Protein AF-A0A2W1BRN6-F1 (afdb_monomer)

Organism: Helicoverpa armigera (NCBI:txid29058)

Secondary structure (DSSP, 8-state):
-------STTTT-EEEEEE--TT-SS-EEEEEE----B--SEEEEES-SS-PPTTPEEEEEEEEES-BSPPPP--EETTEEPPTTSTTEEEEEEE-STTEEEEEEEEE---

Sequence (111 aa):
MLLLTVTREELGGELTCVVSSAALDADIVKKIKLDVRVPPNKTVITGVKDHATQGTILTLTCTASGARPAAKIDWFNGTQKLDLQERNIYENVFDTDKLEDQETLGMTKFR

Structure (mmCIF, N/CA/C/O backbone):
data_AF-A0A2W1BRN6-F1
#
_entry.id   AF-A0A2W1BRN6-F1
#
loop_
_atom_site.group_PDB
_atom_site.id
_atom_site.type_symbol
_atom_site.label_atom_id
_atom_site.label_alt_id
_atom_site.label_comp_id
_atom_site.label_asym_id
_atom_site.label_entity_id
_atom_site.label_seq_id
_atom_site.pdbx_PDB_ins_code
_atom_site.Cartn_x
_atom_site.Cartn_y
_atom_site.Cartn_z
_atom_site.occupancy
_atom_site.B_iso_or_equiv
_atom_site.auth_seq_id
_atom_site.auth_comp_id
_atom_site.auth_asym_id
_atom_site.auth_atom_id
_atom_site.pdbx_PDB_model_num
ATOM 1 N N . MET A 1 1 ? 20.132 -20.025 -18.015 1.00 54.47 1 MET A N 1
ATOM 2 C CA . MET A 1 1 ? 18.865 -19.513 -17.452 1.00 54.47 1 MET A CA 1
ATOM 3 C C . MET A 1 1 ? 19.229 -18.720 -16.208 1.00 54.47 1 MET A C 1
ATOM 5 O O . MET A 1 1 ? 19.910 -19.279 -15.360 1.00 54.47 1 MET A O 1
ATOM 9 N N . LEU A 1 2 ? 18.909 -17.424 -16.150 1.00 71.50 2 LEU A N 1
ATOM 10 C CA . LEU A 1 2 ? 19.185 -16.600 -14.969 1.00 71.50 2 LEU A CA 1
ATOM 11 C C . LEU A 1 2 ? 18.143 -16.959 -13.900 1.00 71.50 2 LEU A C 1
ATOM 13 O O . LEU A 1 2 ? 16.949 -16.856 -14.179 1.00 71.50 2 LEU A O 1
ATOM 17 N N . LEU A 1 3 ? 18.569 -17.419 -12.723 1.00 80.00 3 LEU A N 1
ATOM 18 C CA . LEU A 1 3 ? 17.660 -17.624 -11.597 1.00 80.00 3 LEU A CA 1
ATOM 19 C C . LEU A 1 3 ? 17.653 -16.339 -10.769 1.00 80.00 3 LEU A C 1
ATOM 21 O O . LEU A 1 3 ? 18.627 -16.040 -10.084 1.00 80.00 3 LEU A O 1
ATOM 25 N N . LEU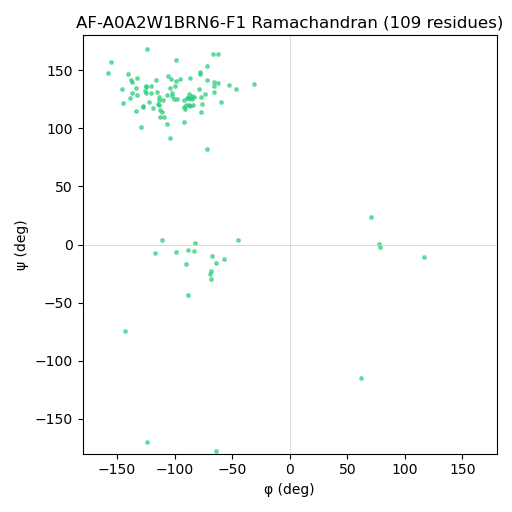 A 1 4 ? 16.573 -15.571 -10.881 1.00 82.81 4 LEU A N 1
ATOM 26 C CA . LEU A 1 4 ? 16.333 -14.386 -10.067 1.00 82.81 4 LEU A CA 1
ATOM 27 C C . LEU A 1 4 ? 15.175 -14.681 -9.117 1.00 82.81 4 LEU A C 1
ATOM 29 O O . LEU A 1 4 ? 14.082 -15.032 -9.562 1.00 82.81 4 LEU A O 1
ATOM 33 N N . THR A 1 5 ? 15.415 -14.511 -7.823 1.00 88.25 5 THR A N 1
ATOM 34 C CA . THR A 1 5 ? 14.352 -14.487 -6.819 1.00 88.25 5 THR A CA 1
ATOM 35 C C . THR A 1 5 ? 13.859 -13.053 -6.714 1.00 88.25 5 THR A C 1
ATOM 37 O O . THR A 1 5 ? 14.652 -12.166 -6.430 1.00 88.25 5 THR A O 1
ATOM 40 N N . VAL A 1 6 ? 12.576 -12.819 -6.983 1.00 89.06 6 VAL A N 1
ATOM 41 C CA . VAL A 1 6 ? 11.972 -11.486 -6.873 1.00 89.06 6 VAL A CA 1
ATOM 42 C C . VAL A 1 6 ? 11.428 -11.308 -5.459 1.00 89.06 6 VAL A C 1
ATOM 44 O O . VAL A 1 6 ? 10.545 -12.063 -5.043 1.00 89.06 6 VAL A O 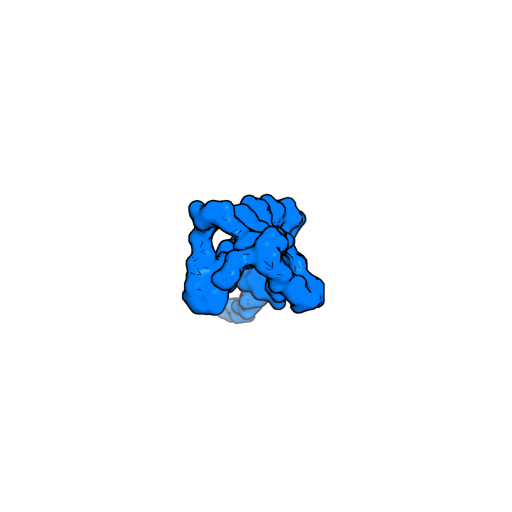1
ATOM 47 N N . THR A 1 7 ? 11.932 -10.312 -4.739 1.00 90.69 7 THR A N 1
ATOM 48 C CA . THR A 1 7 ? 11.471 -9.900 -3.414 1.00 90.69 7 THR A CA 1
ATOM 49 C C . THR A 1 7 ? 11.095 -8.412 -3.424 1.00 90.69 7 THR A C 1
ATOM 51 O O . THR A 1 7 ? 10.901 -7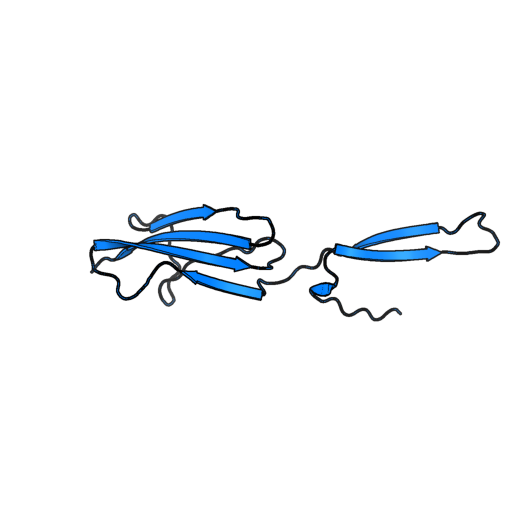.793 -4.475 1.00 90.69 7 THR A O 1
ATOM 54 N N . ARG A 1 8 ? 10.845 -7.834 -2.245 1.00 90.19 8 ARG A N 1
ATOM 55 C CA . ARG A 1 8 ? 10.431 -6.427 -2.115 1.00 90.19 8 ARG A CA 1
ATOM 56 C C . ARG A 1 8 ? 11.566 -5.477 -2.497 1.00 90.19 8 ARG A C 1
ATOM 58 O O . ARG A 1 8 ? 11.313 -4.358 -2.935 1.00 90.19 8 ARG A O 1
ATOM 65 N N . GLU A 1 9 ? 12.793 -5.919 -2.289 1.00 90.25 9 GLU A N 1
ATOM 66 C CA . GLU A 1 9 ? 14.025 -5.162 -2.436 1.00 90.25 9 GLU A CA 1
ATOM 67 C C . GLU A 1 9 ? 14.329 -4.834 -3.907 1.00 90.25 9 GLU A C 1
ATOM 69 O O . GLU A 1 9 ? 14.941 -3.806 -4.187 1.00 90.25 9 GLU A O 1
ATOM 74 N N . GLU A 1 10 ? 13.837 -5.632 -4.859 1.00 91.44 10 GLU A N 1
ATOM 75 C CA . GLU A 1 10 ? 13.977 -5.377 -6.299 1.00 91.44 10 GLU A CA 1
ATOM 76 C C . GLU A 1 10 ? 12.942 -4.384 -6.848 1.00 91.44 10 GLU A C 1
ATOM 78 O O . GLU A 1 10 ? 12.930 -4.096 -8.051 1.00 91.44 10 GLU A O 1
ATOM 83 N N . LEU A 1 11 ? 12.059 -3.845 -6.003 1.00 89.88 11 LEU A N 1
ATOM 84 C CA . LEU A 1 11 ? 11.069 -2.865 -6.426 1.00 89.88 11 LEU A CA 1
ATOM 85 C C . LEU A 1 11 ? 11.726 -1.613 -7.016 1.00 89.88 11 LEU A C 1
ATOM 87 O O . LEU A 1 11 ? 12.500 -0.930 -6.353 1.00 89.88 11 LEU A O 1
ATOM 91 N N . GLY A 1 12 ? 11.381 -1.278 -8.261 1.00 89.12 12 GLY A N 1
ATOM 92 C CA . GLY A 1 12 ? 11.997 -0.154 -8.969 1.00 89.12 12 GLY A CA 1
ATOM 93 C C . GLY A 1 12 ? 13.398 -0.450 -9.514 1.00 89.12 12 GLY A C 1
ATOM 94 O O . GLY A 1 12 ? 13.978 0.418 -10.169 1.00 89.12 12 GLY A O 1
ATOM 95 N N . GLY A 1 13 ? 13.916 -1.666 -9.305 1.00 92.62 13 GLY A N 1
ATOM 96 C CA . GLY A 1 13 ? 15.125 -2.163 -9.955 1.00 92.62 13 GLY A CA 1
ATOM 97 C C . GLY A 1 13 ? 14.974 -2.242 -11.477 1.00 92.62 13 GLY A C 1
ATOM 98 O O . GLY A 1 13 ? 13.868 -2.200 -12.016 1.00 92.62 13 GLY A O 1
ATOM 99 N N . GLU A 1 14 ? 16.093 -2.357 -12.193 1.00 93.88 14 GLU A N 1
ATOM 100 C CA . GLU A 1 14 ? 16.123 -2.388 -13.659 1.00 93.88 14 GLU A CA 1
ATOM 101 C C . GLU A 1 14 ? 16.891 -3.615 -14.159 1.00 93.88 14 GLU A C 1
ATOM 103 O O . GLU A 1 14 ? 18.085 -3.769 -13.904 1.00 93.88 14 GLU A O 1
ATOM 108 N N . LEU A 1 15 ? 16.214 -4.485 -14.909 1.00 92.19 15 LEU A N 1
ATOM 109 C CA . LEU A 1 15 ? 16.859 -5.569 -15.640 1.00 92.19 15 LEU A CA 1
ATOM 110 C C . LEU A 1 15 ? 17.352 -5.044 -16.982 1.00 92.19 15 LEU A C 1
ATOM 112 O O . LEU A 1 15 ? 16.585 -4.461 -17.750 1.00 92.19 15 LEU A O 1
ATOM 116 N N . THR A 1 16 ? 18.627 -5.285 -17.274 1.00 94.69 16 THR A N 1
ATOM 117 C CA . THR A 1 16 ? 19.251 -4.881 -18.534 1.00 94.69 16 THR A CA 1
ATOM 118 C C . THR A 1 16 ? 19.628 -6.113 -19.346 1.00 94.69 16 THR A C 1
ATOM 120 O O . THR A 1 16 ? 20.359 -6.982 -18.879 1.00 94.69 16 THR A O 1
ATOM 123 N N . CYS A 1 17 ? 19.133 -6.177 -20.576 1.00 94.12 17 CYS A N 1
ATOM 124 C CA . CYS A 1 17 ? 19.551 -7.133 -21.587 1.00 94.12 17 CYS A CA 1
ATOM 125 C C . CYS A 1 17 ? 20.508 -6.425 -22.547 1.00 94.12 17 CYS A C 1
ATOM 127 O O . CYS A 1 17 ? 20.165 -5.376 -23.096 1.00 94.12 17 CYS A O 1
ATOM 129 N N . VAL A 1 18 ? 21.699 -6.992 -22.721 1.00 96.44 18 VAL A N 1
ATOM 130 C CA . VAL A 1 18 ? 22.742 -6.476 -23.611 1.00 96.44 18 VAL A CA 1
ATOM 131 C C . VAL A 1 18 ? 23.058 -7.548 -24.641 1.00 96.44 18 VAL A C 1
ATOM 133 O O . VAL A 1 18 ? 23.281 -8.705 -24.280 1.00 96.44 18 VAL A O 1
ATOM 136 N N . VAL A 1 19 ? 23.067 -7.164 -25.914 1.00 97.06 19 VAL A N 1
ATOM 137 C CA . VAL A 1 19 ? 23.486 -8.019 -27.026 1.00 97.06 19 VAL A CA 1
ATOM 138 C C . VAL A 1 19 ? 24.689 -7.373 -27.695 1.00 97.06 19 VAL A C 1
ATOM 140 O O . VAL A 1 19 ? 24.571 -6.280 -28.248 1.00 97.06 19 VAL A O 1
ATOM 143 N N . SER A 1 20 ? 25.820 -8.072 -27.651 1.00 96.81 20 SER A N 1
ATOM 144 C CA . SER A 1 20 ? 27.085 -7.656 -28.253 1.00 96.81 20 SER A CA 1
ATOM 145 C C . SER A 1 20 ? 27.503 -8.622 -29.365 1.00 96.81 20 SER A C 1
ATOM 147 O O . SER A 1 20 ? 27.285 -9.834 -29.281 1.00 96.81 20 SER A O 1
ATOM 149 N N . SER A 1 21 ? 28.065 -8.086 -30.449 1.00 96.62 21 SER A N 1
ATOM 150 C CA . SER A 1 21 ? 28.574 -8.863 -31.585 1.00 96.62 21 SER A CA 1
ATOM 151 C C . SER A 1 21 ? 29.609 -8.055 -32.359 1.00 96.62 21 SER A C 1
ATOM 153 O O . SER A 1 21 ? 29.470 -6.845 -32.485 1.00 96.62 21 SER A O 1
ATOM 155 N N . ALA A 1 22 ? 30.604 -8.724 -32.947 1.00 96.56 22 ALA A N 1
ATOM 156 C CA . ALA A 1 22 ? 31.631 -8.082 -33.774 1.00 96.56 22 ALA A CA 1
ATOM 157 C C . ALA A 1 22 ? 31.079 -7.430 -35.058 1.00 96.56 22 ALA A C 1
ATOM 159 O O . ALA A 1 22 ? 31.774 -6.647 -35.694 1.00 96.56 22 ALA A O 1
ATOM 160 N N . ALA A 1 23 ? 29.847 -7.771 -35.451 1.00 96.31 23 ALA A N 1
ATOM 161 C CA . ALA A 1 23 ? 29.154 -7.167 -36.587 1.00 96.31 23 ALA A CA 1
ATOM 162 C C . ALA A 1 23 ? 28.349 -5.905 -36.216 1.00 96.31 23 ALA A C 1
ATOM 164 O O . ALA A 1 23 ? 27.742 -5.301 -37.097 1.00 96.31 23 ALA A O 1
ATOM 165 N N . LEU A 1 24 ? 28.281 -5.545 -34.930 1.00 96.69 24 LEU A N 1
ATOM 166 C CA . LEU A 1 24 ? 27.569 -4.365 -34.448 1.00 96.69 24 LEU A CA 1
ATOM 167 C C . LEU A 1 24 ? 28.571 -3.256 -34.109 1.00 96.69 24 LEU A C 1
ATOM 169 O O . LEU A 1 24 ? 29.547 -3.503 -33.405 1.00 96.69 24 LEU A O 1
ATOM 173 N N . ASP A 1 25 ? 28.288 -2.027 -34.546 1.00 96.25 25 ASP A N 1
ATOM 174 C CA . ASP A 1 25 ? 29.089 -0.844 -34.186 1.00 96.25 25 ASP A CA 1
ATOM 175 C C . ASP A 1 25 ? 28.949 -0.473 -32.696 1.00 96.25 25 ASP A C 1
ATOM 177 O O . ASP A 1 25 ? 29.814 0.190 -32.125 1.00 96.25 25 ASP A O 1
ATOM 181 N N . ALA A 1 26 ? 27.849 -0.893 -32.061 1.00 96.94 26 ALA A N 1
ATOM 182 C CA . ALA A 1 26 ? 27.589 -0.738 -30.635 1.00 96.94 26 ALA A CA 1
ATOM 183 C C . ALA A 1 26 ? 26.609 -1.808 -30.127 1.00 96.94 26 ALA A C 1
ATOM 185 O O . ALA A 1 26 ? 25.794 -2.340 -30.884 1.00 96.94 26 ALA A O 1
ATOM 186 N N . ASP A 1 27 ? 26.649 -2.074 -28.824 1.00 97.62 27 ASP A N 1
ATOM 187 C CA . ASP A 1 27 ? 25.763 -3.041 -28.182 1.00 97.62 27 ASP A CA 1
ATOM 188 C C . ASP A 1 27 ? 24.293 -2.602 -28.227 1.00 97.62 27 ASP A C 1
ATOM 190 O O . ASP A 1 27 ? 23.942 -1.444 -27.973 1.00 97.62 27 ASP A O 1
ATOM 194 N N . ILE A 1 28 ? 23.402 -3.562 -28.477 1.00 97.38 28 ILE A N 1
ATOM 195 C CA . ILE A 1 28 ? 21.957 -3.339 -28.393 1.00 97.38 28 ILE A CA 1
ATOM 196 C C . ILE A 1 28 ? 21.528 -3.563 -26.947 1.00 97.38 28 ILE A C 1
ATOM 198 O O . ILE A 1 28 ? 21.652 -4.665 -26.410 1.00 97.38 28 ILE A O 1
ATOM 202 N N . VAL A 1 29 ? 20.981 -2.518 -26.326 1.00 97.62 29 VAL A N 1
ATOM 203 C CA . VAL A 1 29 ? 20.584 -2.532 -24.915 1.00 97.6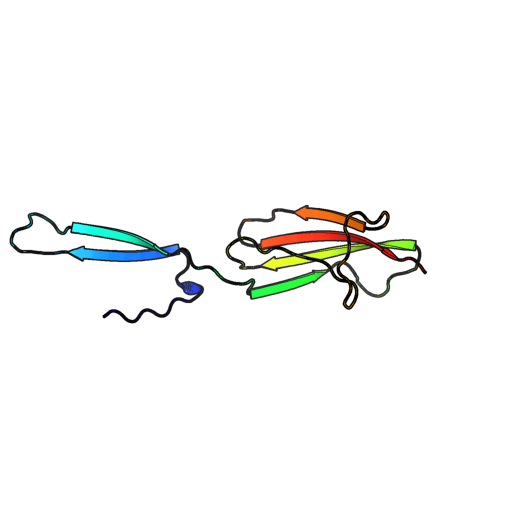2 29 VAL A CA 1
ATOM 204 C C . VAL A 1 29 ? 19.070 -2.384 -24.772 1.00 97.62 29 VAL A C 1
ATOM 206 O O . VAL A 1 29 ? 18.455 -1.474 -25.336 1.00 97.62 29 VAL A O 1
ATOM 209 N N . LYS A 1 30 ? 18.453 -3.255 -23.968 1.00 97.06 30 LYS A N 1
ATOM 210 C CA . LYS A 1 30 ? 17.055 -3.141 -23.531 1.00 97.06 30 LYS A CA 1
ATOM 211 C C . LYS A 1 30 ? 16.965 -3.162 -22.014 1.00 97.06 30 LYS A C 1
ATOM 213 O O . LYS A 1 30 ? 17.603 -3.979 -21.364 1.00 97.06 30 LYS A O 1
ATOM 218 N N . LYS A 1 31 ? 16.143 -2.270 -21.466 1.00 96.44 31 LYS A N 1
ATOM 219 C CA . LYS A 1 31 ? 15.956 -2.069 -20.028 1.00 96.44 31 LYS A CA 1
ATOM 220 C C . LYS A 1 31 ? 14.502 -2.301 -19.646 1.00 96.44 31 LYS A C 1
ATOM 222 O O . LYS A 1 31 ? 13.604 -1.830 -20.344 1.00 96.44 31 LYS A O 1
ATOM 227 N N . ILE A 1 32 ? 14.282 -3.015 -18.550 1.00 93.12 32 ILE A N 1
ATOM 228 C CA . ILE A 1 32 ? 12.962 -3.312 -17.994 1.00 93.12 32 ILE A CA 1
ATOM 229 C C . ILE A 1 32 ? 12.975 -2.901 -16.528 1.00 93.12 32 ILE A C 1
ATOM 231 O O . ILE A 1 32 ? 13.736 -3.457 -15.741 1.00 93.12 32 ILE A O 1
ATOM 235 N N . LYS A 1 33 ? 12.115 -1.953 -16.153 1.00 94.38 33 LYS A N 1
ATOM 236 C CA . LYS A 1 33 ? 11.901 -1.608 -14.745 1.00 94.38 33 LYS A CA 1
ATOM 237 C C . LYS A 1 33 ? 10.990 -2.636 -14.089 1.00 94.38 33 LYS A C 1
ATOM 239 O O . LYS A 1 33 ? 9.955 -2.992 -14.650 1.00 94.38 33 LYS A O 1
ATOM 244 N N . LEU A 1 34 ? 11.371 -3.086 -12.903 1.00 91.62 34 LEU A N 1
ATOM 245 C CA . LEU A 1 34 ? 10.627 -4.066 -12.132 1.00 91.62 34 LEU A CA 1
ATOM 246 C C . LEU A 1 34 ? 9.524 -3.387 -11.324 1.00 91.62 34 LEU A C 1
ATOM 248 O O . LEU A 1 34 ? 9.770 -2.546 -10.458 1.00 91.62 34 LEU A O 1
ATOM 252 N N . ASP A 1 35 ? 8.293 -3.798 -11.607 1.00 91.75 35 ASP A N 1
ATOM 253 C CA . ASP A 1 35 ? 7.117 -3.467 -10.818 1.00 91.75 35 ASP A CA 1
ATOM 254 C C . ASP A 1 35 ? 6.704 -4.679 -9.975 1.00 91.75 35 ASP A C 1
ATOM 256 O O . ASP A 1 35 ? 5.979 -5.559 -10.440 1.00 91.75 35 ASP A O 1
ATOM 260 N N . VAL A 1 36 ? 7.215 -4.752 -8.744 1.00 90.75 36 VAL A N 1
ATOM 261 C CA . VAL A 1 36 ? 6.922 -5.861 -7.828 1.00 90.75 36 VAL A CA 1
ATOM 262 C C . VAL A 1 36 ? 5.665 -5.553 -7.024 1.00 90.75 36 VAL A C 1
ATOM 264 O O . VAL A 1 36 ? 5.566 -4.519 -6.359 1.00 90.75 36 VAL A O 1
ATOM 267 N N . ARG A 1 37 ? 4.710 -6.483 -7.064 1.00 90.94 37 ARG A N 1
ATOM 268 C CA . ARG A 1 37 ? 3.506 -6.433 -6.234 1.00 90.94 37 ARG A CA 1
ATOM 269 C C . ARG A 1 37 ? 3.786 -7.071 -4.887 1.00 90.94 37 ARG A C 1
ATOM 271 O O . ARG A 1 37 ? 4.225 -8.218 -4.829 1.00 90.94 37 ARG A O 1
ATOM 278 N N . VAL A 1 38 ? 3.519 -6.333 -3.821 1.00 88.00 38 VAL A N 1
ATOM 279 C CA . VAL A 1 38 ? 3.849 -6.732 -2.454 1.00 88.00 38 VAL A CA 1
ATOM 280 C C . VAL A 1 38 ? 2.691 -6.409 -1.510 1.00 88.00 38 VAL A C 1
ATOM 282 O O . VAL A 1 38 ? 2.076 -5.349 -1.640 1.00 88.00 38 VAL A O 1
ATOM 285 N N . PRO A 1 39 ? 2.380 -7.295 -0.549 1.00 88.69 39 PRO A N 1
ATOM 286 C CA . PRO A 1 39 ? 1.397 -6.990 0.486 1.00 88.69 39 PRO A CA 1
ATOM 287 C C . PRO A 1 39 ? 1.915 -5.874 1.411 1.00 88.69 39 PRO A C 1
ATOM 289 O O . PRO A 1 39 ? 3.127 -5.632 1.440 1.00 88.69 39 PRO A O 1
ATOM 292 N N . PRO A 1 40 ? 1.053 -5.220 2.209 1.00 89.31 40 PRO A N 1
ATOM 293 C CA . PRO A 1 40 ? 1.513 -4.375 3.307 1.00 89.31 40 PRO A CA 1
ATOM 294 C C . PRO A 1 40 ? 2.469 -5.156 4.219 1.00 89.31 40 PRO A C 1
ATOM 296 O O . PRO A 1 40 ? 2.214 -6.321 4.531 1.00 89.31 40 PRO A O 1
ATOM 299 N N . ASN A 1 41 ? 3.569 -4.543 4.654 1.00 89.25 41 AS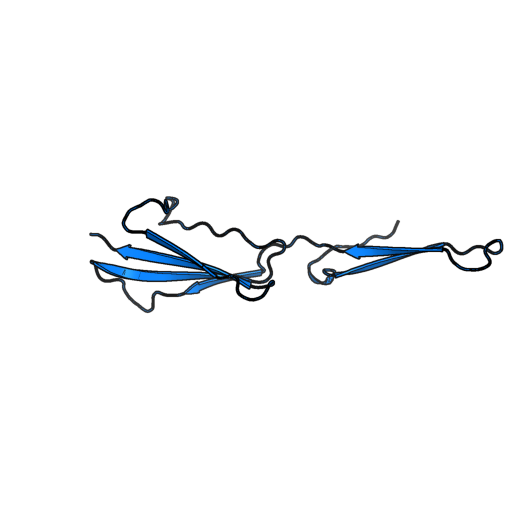N A N 1
ATOM 300 C CA . ASN A 1 41 ? 4.465 -5.168 5.639 1.00 89.25 41 ASN A CA 1
ATOM 301 C C . ASN A 1 41 ? 4.082 -4.817 7.084 1.00 89.25 41 ASN A C 1
ATOM 303 O O . ASN A 1 41 ? 4.521 -5.483 8.021 1.00 89.25 41 ASN A O 1
ATOM 307 N N . LYS A 1 42 ? 3.273 -3.771 7.262 1.00 88.62 42 LYS A N 1
ATOM 308 C CA . LYS A 1 42 ? 2.835 -3.270 8.557 1.00 88.62 42 LYS A CA 1
ATOM 309 C C . LYS A 1 42 ? 1.414 -2.741 8.443 1.00 88.62 42 LYS A C 1
ATOM 311 O O . LYS A 1 42 ? 1.103 -1.980 7.532 1.00 88.62 42 LYS A O 1
ATOM 316 N N . THR A 1 43 ? 0.583 -3.122 9.403 1.00 89.88 43 THR A N 1
ATOM 317 C CA . THR A 1 43 ? -0.792 -2.643 9.550 1.00 89.88 43 THR A CA 1
ATOM 318 C C . THR A 1 43 ? -1.023 -2.241 10.998 1.00 89.88 43 THR A C 1
ATOM 320 O O . THR A 1 43 ? -0.733 -3.031 11.900 1.00 89.88 43 THR A O 1
ATOM 323 N N . VAL A 1 44 ? -1.525 -1.033 11.240 1.00 90.12 44 VAL A N 1
ATOM 324 C CA . VAL A 1 44 ? -1.792 -0.529 12.596 1.00 90.12 44 VAL A CA 1
ATOM 325 C C . VAL A 1 44 ? -3.175 0.099 12.636 1.00 90.12 44 VAL A C 1
ATOM 327 O O . VAL A 1 44 ? -3.516 0.871 11.749 1.00 90.12 44 VAL A O 1
ATOM 330 N N . ILE A 1 45 ? -3.948 -0.212 13.678 1.00 89.00 45 ILE A N 1
ATOM 331 C CA . ILE A 1 45 ? -5.198 0.483 13.992 1.00 89.00 45 ILE A CA 1
ATOM 332 C C . ILE A 1 45 ? -4.955 1.372 15.211 1.00 89.00 45 ILE A C 1
ATOM 334 O O . ILE A 1 45 ? -4.439 0.912 16.230 1.00 89.00 45 ILE A O 1
ATOM 338 N N . THR A 1 46 ? -5.322 2.644 15.110 1.00 88.31 46 THR A N 1
ATOM 339 C CA . THR A 1 46 ? -5.239 3.631 16.196 1.00 88.31 46 THR A CA 1
ATOM 340 C C . THR A 1 46 ? -6.606 4.265 16.443 1.00 88.31 46 THR A C 1
ATOM 342 O O . THR A 1 46 ? -7.524 4.060 15.654 1.00 88.31 46 THR A O 1
ATOM 345 N N . GLY A 1 47 ? -6.761 5.009 17.546 1.00 81.38 47 GLY A N 1
ATOM 346 C CA . GLY A 1 47 ? -7.973 5.798 17.805 1.00 81.38 47 GLY A CA 1
ATOM 347 C C . GLY A 1 47 ? -8.802 5.398 19.029 1.00 81.38 47 GLY A C 1
ATOM 348 O O . GLY A 1 47 ? -9.646 6.171 19.475 1.00 81.38 47 GLY A O 1
ATOM 349 N N . VAL A 1 48 ? -8.511 4.251 19.653 1.00 76.38 48 VAL A N 1
ATOM 350 C CA . VAL A 1 48 ? -9.065 3.878 20.969 1.00 76.38 48 VAL A CA 1
ATOM 351 C C . VAL A 1 48 ? -7.930 3.838 21.978 1.00 76.38 48 VAL A C 1
ATOM 353 O O . VAL A 1 48 ? -6.977 3.089 21.791 1.00 76.38 48 VAL A O 1
ATOM 356 N N . LYS A 1 49 ? -8.012 4.661 23.028 1.00 68.44 49 LYS A N 1
ATOM 357 C CA . LYS A 1 49 ? -6.991 4.690 24.085 1.00 68.44 49 LYS A CA 1
ATOM 358 C C . LYS A 1 49 ? -7.263 3.686 25.203 1.00 68.44 49 LYS A C 1
ATOM 360 O O . LYS A 1 49 ? -6.342 2.977 25.569 1.00 68.44 49 LYS A O 1
ATOM 365 N N . ASP A 1 50 ? -8.508 3.571 25.675 1.00 70.25 50 ASP A N 1
ATOM 366 C CA . ASP A 1 50 ? -8.827 2.724 26.837 1.00 70.25 50 ASP A CA 1
ATOM 367 C C . ASP A 1 50 ? -10.181 2.015 26.689 1.00 70.25 50 ASP A C 1
ATOM 369 O O . ASP A 1 50 ? -10.260 0.823 26.393 1.00 70.25 50 ASP A O 1
ATOM 373 N N . HIS A 1 51 ? -11.278 2.760 26.847 1.00 72.44 51 HIS A N 1
ATOM 374 C CA . HIS A 1 51 ? -12.634 2.227 26.797 1.00 72.44 51 HIS A CA 1
ATOM 375 C C . HIS A 1 51 ? -13.557 3.149 26.008 1.00 72.44 51 HIS A C 1
ATOM 377 O O . HIS A 1 51 ? -13.483 4.371 26.101 1.00 72.44 51 HIS A O 1
ATOM 383 N N . ALA A 1 52 ? -14.453 2.536 25.239 1.00 77.00 52 ALA A N 1
ATOM 384 C CA . ALA A 1 52 ? -15.505 3.238 24.527 1.00 77.00 52 ALA A CA 1
ATOM 385 C C . ALA A 1 52 ? -16.773 3.304 25.382 1.00 77.00 52 ALA A C 1
ATOM 387 O O . ALA A 1 52 ? -17.374 2.262 25.693 1.00 77.00 52 ALA A O 1
ATOM 388 N N . THR A 1 53 ? -17.194 4.522 25.708 1.00 81.88 53 THR A N 1
ATOM 389 C CA . THR A 1 53 ? -18.464 4.789 26.385 1.00 81.88 53 THR A CA 1
ATOM 390 C C . THR A 1 53 ? -19.614 4.710 25.381 1.00 81.88 53 THR A C 1
ATOM 392 O O . THR A 1 53 ? -19.462 4.973 24.190 1.00 81.88 53 THR A O 1
ATOM 395 N N . GLN A 1 54 ? -20.791 4.296 25.839 1.00 80.81 54 GLN A N 1
ATOM 396 C CA . GLN A 1 54 ? -21.977 4.296 24.988 1.00 80.81 54 GLN A CA 1
ATOM 397 C C . GLN A 1 54 ? -22.315 5.728 24.540 1.00 80.81 54 GLN A C 1
ATOM 399 O O . GLN A 1 54 ? -22.235 6.665 25.332 1.00 80.81 54 GLN A O 1
ATOM 404 N N . GLY A 1 55 ? -22.708 5.891 23.276 1.00 79.00 55 GLY A N 1
ATOM 405 C CA . GLY A 1 55 ? -23.088 7.183 22.703 1.00 79.00 55 GLY A CA 1
ATOM 406 C C . GLY A 1 55 ? -21.914 8.086 22.319 1.00 79.00 55 GLY A C 1
ATOM 407 O O . GLY A 1 55 ? -22.148 9.159 21.770 1.00 79.00 55 GLY A O 1
ATOM 408 N N . THR A 1 56 ? -20.664 7.674 22.561 1.00 81.75 56 THR A N 1
ATOM 409 C CA . THR A 1 56 ? -19.492 8.416 22.080 1.00 81.75 56 THR A CA 1
ATOM 410 C C . THR A 1 56 ? -19.114 7.993 20.668 1.00 81.75 56 THR A C 1
ATOM 412 O O . THR A 1 56 ? -19.181 6.807 20.328 1.00 81.75 56 THR A O 1
ATOM 415 N N . ILE A 1 57 ? -18.666 8.966 19.878 1.00 80.81 57 ILE A N 1
ATOM 416 C CA . ILE A 1 57 ? -18.059 8.731 18.569 1.00 80.81 57 ILE A CA 1
ATOM 417 C C . ILE A 1 57 ? -16.630 8.232 18.793 1.00 80.81 57 ILE A C 1
ATOM 419 O O . ILE A 1 57 ? -15.846 8.857 19.506 1.00 80.81 57 ILE A O 1
ATOM 423 N N . LEU A 1 58 ? -16.310 7.100 18.184 1.00 84.50 58 LEU A N 1
ATOM 424 C CA . LEU A 1 58 ? -14.972 6.542 18.082 1.00 84.50 58 LEU A CA 1
ATOM 425 C C . LEU A 1 58 ? -14.445 6.828 16.686 1.00 84.50 58 LEU A C 1
ATOM 427 O O . LEU A 1 58 ? -15.116 6.520 15.708 1.00 84.50 58 LEU A O 1
ATOM 431 N N . THR A 1 59 ? -13.236 7.360 16.598 1.00 85.75 59 THR A N 1
ATOM 432 C CA . THR A 1 59 ? -12.535 7.527 15.326 1.00 85.75 59 THR A CA 1
ATOM 433 C C . THR A 1 59 ? -11.393 6.536 15.305 1.00 85.75 59 THR A C 1
ATOM 435 O O . THR A 1 59 ? -10.455 6.687 16.080 1.00 85.75 59 THR A O 1
ATOM 438 N N . LEU A 1 60 ? -11.491 5.516 14.463 1.00 87.62 60 LEU A N 1
ATOM 439 C CA . LEU A 1 60 ? -10.460 4.513 14.243 1.00 87.62 60 LEU A CA 1
ATOM 440 C C . LEU A 1 60 ? -9.695 4.854 12.972 1.00 87.62 60 LEU A C 1
ATOM 442 O O . LEU A 1 60 ? -10.311 5.153 11.960 1.00 87.62 60 LEU A O 1
ATOM 446 N N . THR A 1 61 ? -8.376 4.747 12.983 1.00 87.81 61 THR A N 1
ATOM 447 C CA . THR A 1 61 ? -7.563 4.911 11.772 1.00 87.81 61 THR A CA 1
ATOM 448 C C . THR A 1 61 ? -6.760 3.649 11.545 1.00 87.81 61 THR A C 1
ATOM 450 O O . THR A 1 61 ? -6.000 3.248 12.427 1.00 87.81 61 THR A O 1
ATOM 453 N N . CYS A 1 62 ? -6.935 3.030 10.381 1.00 87.25 62 CYS A N 1
ATOM 454 C CA . CYS A 1 62 ? -6.116 1.931 9.902 1.00 87.25 62 CYS A CA 1
ATOM 455 C C . CYS A 1 62 ? -5.060 2.477 8.937 1.00 87.25 62 CYS A C 1
ATOM 457 O O . CYS A 1 62 ? -5.380 3.143 7.955 1.00 87.25 62 CYS A O 1
ATOM 459 N N . THR A 1 63 ? -3.798 2.179 9.220 1.00 88.25 63 THR A N 1
ATOM 460 C CA . THR A 1 63 ? -2.661 2.517 8.363 1.00 88.25 63 THR A CA 1
ATOM 461 C C . THR A 1 63 ? -2.046 1.228 7.844 1.00 88.25 63 THR A C 1
ATOM 463 O O . THR A 1 63 ? -1.602 0.402 8.650 1.00 88.25 63 THR A O 1
ATOM 466 N N . ALA A 1 64 ? -1.995 1.065 6.522 1.00 88.19 64 ALA A N 1
ATOM 467 C CA . ALA A 1 64 ? -1.317 -0.028 5.835 1.00 88.19 64 ALA A CA 1
ATOM 468 C C . ALA A 1 64 ? -0.088 0.515 5.092 1.00 88.19 64 ALA A C 1
ATOM 470 O O . ALA A 1 64 ? -0.197 1.291 4.147 1.00 88.19 64 ALA A O 1
ATOM 471 N N . SER A 1 65 ? 1.104 0.104 5.521 1.00 88.25 65 SER A N 1
ATOM 472 C CA . SER A 1 65 ? 2.365 0.610 4.970 1.00 88.25 65 SER A CA 1
ATOM 473 C C . SER A 1 65 ? 3.039 -0.413 4.062 1.00 88.25 65 SER A C 1
ATOM 475 O O . SER A 1 65 ? 3.014 -1.625 4.312 1.00 88.25 65 SER A O 1
ATOM 477 N N . GLY A 1 66 ? 3.698 0.087 3.016 1.00 85.50 66 GLY A N 1
ATOM 478 C CA . GLY A 1 66 ? 4.514 -0.728 2.122 1.00 85.50 66 GLY A CA 1
ATOM 479 C C . GLY A 1 66 ? 3.705 -1.661 1.222 1.00 85.50 66 GLY A C 1
ATOM 480 O O . GLY A 1 66 ? 4.229 -2.682 0.787 1.00 85.50 66 GLY A O 1
ATOM 481 N N . ALA A 1 67 ? 2.441 -1.371 0.941 1.00 87.62 67 ALA A N 1
ATOM 482 C CA . ALA A 1 67 ? 1.698 -2.115 -0.067 1.00 87.62 67 ALA A CA 1
ATOM 483 C C . ALA A 1 67 ? 2.098 -1.659 -1.478 1.00 87.62 67 ALA A C 1
ATOM 485 O O . ALA A 1 67 ? 2.417 -0.491 -1.704 1.00 87.62 67 ALA A O 1
ATOM 486 N N . ARG A 1 68 ? 2.086 -2.579 -2.447 1.00 88.12 68 ARG A N 1
ATOM 487 C CA . ARG A 1 68 ? 2.068 -2.207 -3.864 1.00 88.12 68 ARG A CA 1
ATOM 488 C C . ARG A 1 68 ? 1.239 -3.204 -4.676 1.00 88.12 68 ARG A C 1
ATOM 490 O O . ARG A 1 68 ? 1.601 -4.381 -4.712 1.00 88.12 68 ARG A O 1
ATOM 497 N N . PRO A 1 69 ? 0.179 -2.770 -5.383 1.00 88.19 69 PRO A N 1
ATOM 498 C CA . PRO A 1 69 ? -0.405 -1.419 -5.381 1.00 88.19 69 PRO A CA 1
ATOM 499 C C . PRO A 1 69 ? -0.979 -1.036 -4.005 1.00 88.19 69 PRO A C 1
ATOM 501 O O . PRO A 1 69 ? -0.871 -1.821 -3.064 1.00 88.19 69 PRO A O 1
ATOM 504 N N . ALA A 1 70 ? -1.570 0.157 -3.918 1.00 82.06 70 ALA A N 1
ATOM 505 C CA . ALA A 1 70 ? -2.259 0.624 -2.723 1.00 82.06 70 ALA A CA 1
ATOM 506 C C . ALA A 1 70 ? -3.195 -0.457 -2.155 1.00 82.06 70 ALA A C 1
ATOM 508 O O . ALA A 1 70 ? -3.916 -1.134 -2.904 1.00 82.06 70 ALA A O 1
ATOM 509 N N . ALA A 1 71 ? -3.139 -0.656 -0.844 1.00 83.62 71 ALA A N 1
ATOM 510 C CA . ALA A 1 71 ? -3.958 -1.627 -0.149 1.00 83.62 71 ALA A CA 1
ATOM 511 C C . ALA A 1 71 ? -5.413 -1.166 -0.098 1.00 83.62 71 ALA A C 1
ATOM 513 O O . ALA A 1 71 ? -5.713 0.001 0.132 1.00 83.62 71 ALA A O 1
ATOM 514 N N . LYS A 1 72 ? -6.328 -2.122 -0.248 1.00 84.62 72 LYS A N 1
ATOM 515 C CA . LYS A 1 72 ? -7.729 -1.910 0.090 1.00 84.62 72 LYS A CA 1
ATOM 516 C C . LYS A 1 72 ? -7.941 -2.287 1.551 1.00 84.62 72 LYS A C 1
ATOM 518 O O . LYS A 1 72 ? -7.617 -3.414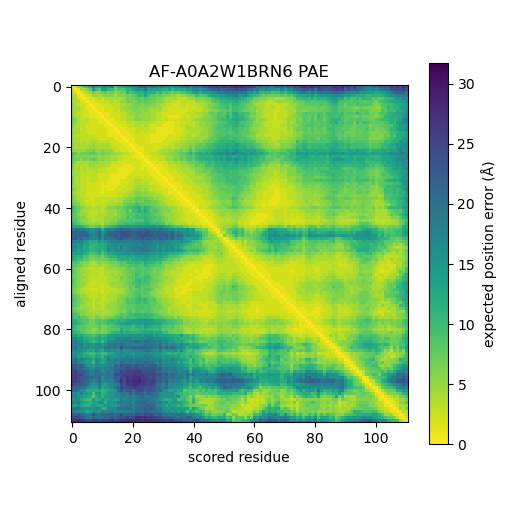 1.934 1.00 84.62 72 LYS A O 1
ATOM 523 N N . ILE A 1 73 ? -8.499 -1.373 2.331 1.00 84.88 73 ILE A N 1
ATOM 524 C CA . ILE A 1 73 ? -8.873 -1.610 3.721 1.00 84.88 73 ILE A CA 1
ATOM 525 C C . ILE A 1 73 ? -10.384 -1.905 3.760 1.00 84.88 73 ILE A C 1
ATOM 527 O O . ILE A 1 73 ? -11.166 -1.404 2.960 1.00 84.88 73 ILE A O 1
ATOM 531 N N . ASP A 1 74 ? -10.778 -2.857 4.605 1.00 87.00 74 ASP A N 1
ATOM 532 C CA . ASP A 1 74 ? -12.171 -3.241 4.837 1.00 87.00 74 ASP A CA 1
ATOM 533 C C . ASP A 1 74 ? -12.341 -3.419 6.353 1.00 87.00 74 ASP A C 1
ATOM 535 O O . ASP A 1 74 ? -11.559 -4.132 6.991 1.00 87.00 74 ASP A O 1
ATOM 539 N N . TRP A 1 75 ? -13.369 -2.805 6.938 1.00 88.00 75 TRP A N 1
ATOM 540 C CA . TRP A 1 75 ? -13.602 -2.864 8.381 1.00 88.00 75 TRP A CA 1
ATOM 541 C C . TRP A 1 75 ? -14.581 -3.963 8.786 1.00 88.00 75 TRP A C 1
ATOM 543 O O . TRP A 1 75 ? -15.594 -4.206 8.128 1.00 88.00 75 TRP A O 1
ATOM 553 N N . PHE A 1 76 ? -14.295 -4.601 9.922 1.00 88.00 76 PHE A N 1
ATOM 554 C CA . PHE A 1 76 ? -15.104 -5.673 10.494 1.00 88.00 76 PHE A CA 1
ATOM 555 C C . PHE A 1 76 ? -15.344 -5.434 11.985 1.00 88.00 76 PHE A C 1
ATOM 557 O O . PHE A 1 76 ? -14.445 -5.003 12.709 1.00 88.00 76 PHE A O 1
ATOM 564 N N . ASN A 1 77 ? -16.543 -5.776 12.453 1.00 85.19 77 ASN A N 1
ATOM 565 C CA . ASN A 1 77 ? -16.848 -5.939 13.870 1.00 85.19 77 ASN A CA 1
ATOM 566 C C . ASN A 1 77 ? -16.998 -7.436 14.168 1.00 85.19 77 ASN A C 1
ATOM 568 O O . ASN A 1 77 ? -17.987 -8.070 13.793 1.00 85.19 77 ASN A O 1
ATOM 572 N N . GLY A 1 78 ? -15.972 -8.023 14.787 1.00 85.88 78 GLY A N 1
ATOM 573 C CA . GLY A 1 78 ? -15.867 -9.474 14.916 1.00 85.88 78 GLY A CA 1
ATOM 574 C C . GLY A 1 78 ? -15.787 -10.129 13.536 1.00 85.88 78 GLY A C 1
ATOM 575 O O . GLY A 1 78 ? -14.822 -9.926 12.807 1.00 85.88 78 GLY A O 1
ATOM 576 N N . THR A 1 79 ? -16.801 -10.912 13.172 1.00 89.88 79 THR A N 1
ATOM 577 C CA . THR A 1 79 ? -16.893 -11.593 11.867 1.00 89.88 79 THR A CA 1
ATOM 578 C C . THR A 1 79 ? -17.782 -10.868 10.858 1.00 89.88 79 THR A C 1
ATOM 580 O O . THR A 1 79 ? -17.841 -11.269 9.696 1.00 89.88 79 THR A O 1
ATOM 583 N N . GLN A 1 80 ? -18.474 -9.805 11.272 1.00 89.62 80 GLN A N 1
ATOM 584 C CA . GLN A 1 80 ? -19.392 -9.065 10.416 1.00 89.62 80 GLN A CA 1
ATOM 585 C C . GLN A 1 80 ? -18.661 -7.912 9.731 1.00 89.62 80 GLN A C 1
ATOM 587 O O . GLN A 1 80 ? -18.065 -7.066 10.399 1.00 89.62 80 GLN A O 1
ATOM 592 N N . LYS A 1 81 ? -18.720 -7.867 8.396 1.00 88.00 81 LYS A N 1
ATOM 593 C CA . LYS A 1 81 ? -18.230 -6.719 7.628 1.00 88.00 81 LYS A CA 1
ATOM 594 C C . LYS A 1 81 ? -19.102 -5.505 7.939 1.00 88.00 81 LYS A C 1
ATOM 596 O O . LYS A 1 81 ? -20.326 -5.618 7.895 1.00 88.00 81 LYS A O 1
ATOM 601 N N . LEU A 1 82 ? -18.472 -4.378 8.254 1.00 87.50 82 LEU A N 1
ATOM 602 C CA . LEU A 1 82 ? -19.184 -3.127 8.477 1.00 87.50 82 LEU A CA 1
ATOM 603 C C . LEU A 1 82 ? -19.673 -2.573 7.139 1.00 87.50 82 LEU A C 1
ATOM 605 O O . LEU A 1 82 ? -18.903 -2.475 6.182 1.00 87.50 82 LEU A O 1
ATOM 609 N N . ASP A 1 83 ? -20.957 -2.229 7.084 1.00 86.31 83 ASP A N 1
ATOM 610 C CA . ASP A 1 83 ? -21.536 -1.515 5.954 1.00 86.31 83 ASP A CA 1
ATOM 611 C C . ASP A 1 83 ? -21.447 -0.011 6.218 1.00 86.31 83 ASP A C 1
ATOM 613 O O . ASP A 1 83 ? -22.031 0.524 7.159 1.00 86.31 83 ASP A O 1
ATOM 617 N N . LEU A 1 84 ? -20.697 0.680 5.366 1.00 78.94 84 LEU A N 1
ATOM 618 C CA . LEU A 1 84 ? -20.473 2.120 5.451 1.00 78.94 84 LEU A CA 1
ATOM 619 C C . LEU A 1 84 ? -21.744 2.935 5.170 1.00 78.94 84 LEU A C 1
ATOM 621 O O . LEU A 1 84 ? -21.755 4.144 5.382 1.00 78.94 84 LEU A O 1
ATOM 625 N N . GLN A 1 85 ? -22.819 2.295 4.700 1.00 79.44 85 GLN A N 1
ATOM 626 C CA . GLN A 1 85 ? -24.133 2.926 4.566 1.00 79.44 85 GLN A CA 1
ATOM 627 C C . GLN A 1 85 ? -24.942 2.931 5.872 1.00 79.44 85 GLN A C 1
ATOM 629 O O . GLN A 1 85 ? -26.021 3.531 5.930 1.00 79.44 85 GLN A O 1
ATOM 634 N N . GLU A 1 86 ? -24.456 2.295 6.941 1.00 78.06 86 GLU A N 1
ATOM 635 C CA . GLU A 1 86 ? -25.096 2.387 8.248 1.00 78.06 86 GLU A CA 1
ATOM 636 C C . GLU A 1 86 ? -25.017 3.816 8.805 1.00 78.06 86 GLU A C 1
ATOM 638 O O . GLU A 1 86 ? -23.967 4.450 8.813 1.00 78.06 86 GLU A O 1
ATOM 643 N N . ARG A 1 87 ? -26.124 4.314 9.378 1.00 72.75 87 ARG A N 1
ATOM 644 C CA . ARG A 1 87 ? -26.242 5.698 9.900 1.00 72.75 87 ARG A CA 1
ATOM 645 C C . ARG A 1 87 ? -25.213 6.092 10.965 1.00 72.75 87 ARG A C 1
ATOM 647 O O . ARG A 1 87 ? -25.134 7.255 11.343 1.00 72.75 87 ARG A O 1
ATOM 654 N N . ASN A 1 88 ? -24.498 5.120 11.506 1.00 78.94 88 ASN A N 1
ATOM 655 C CA . ASN A 1 88 ? -23.622 5.290 12.650 1.00 78.94 88 ASN A CA 1
ATOM 656 C C . ASN A 1 88 ? -22.149 5.153 12.286 1.00 78.94 88 ASN A C 1
ATOM 658 O O . ASN A 1 88 ? -21.331 5.182 13.204 1.00 78.94 88 ASN A O 1
ATOM 662 N N . ILE A 1 89 ? -21.836 4.974 11.000 1.00 81.69 89 ILE A N 1
ATOM 663 C CA . ILE A 1 89 ? -20.500 4.728 10.472 1.00 81.69 89 ILE A CA 1
ATOM 664 C C . ILE A 1 89 ? -20.198 5.787 9.406 1.00 81.69 89 ILE A C 1
ATOM 666 O O . ILE A 1 89 ? -21.049 6.107 8.583 1.00 81.69 89 ILE A O 1
ATOM 670 N N . TYR A 1 90 ? -18.993 6.348 9.440 1.00 80.56 90 TYR A N 1
ATOM 671 C CA . TYR A 1 90 ? -18.537 7.403 8.539 1.00 80.56 90 TYR A CA 1
ATOM 672 C C . TYR A 1 90 ? -17.088 7.123 8.132 1.00 80.56 90 TYR A C 1
ATOM 674 O O . TYR A 1 90 ? -16.235 6.967 9.002 1.00 80.56 90 TYR A O 1
ATOM 682 N N . GLU A 1 91 ? -16.788 7.079 6.837 1.00 77.44 91 GLU A N 1
ATOM 683 C CA . GLU A 1 91 ? -15.434 6.825 6.324 1.00 77.44 91 GLU A CA 1
ATOM 684 C C . GLU A 1 91 ? -14.764 8.119 5.846 1.00 77.44 91 GLU A C 1
ATOM 686 O O . GLU A 1 91 ? -15.407 8.977 5.240 1.00 77.44 91 GLU A O 1
ATOM 691 N N . ASN A 1 92 ? -13.461 8.243 6.093 1.00 73.88 92 ASN A N 1
ATOM 692 C CA . ASN A 1 92 ? -12.591 9.235 5.476 1.00 73.88 92 ASN A CA 1
ATOM 693 C C . ASN A 1 92 ? -11.299 8.550 5.010 1.00 73.88 92 ASN A C 1
ATOM 695 O O . ASN A 1 92 ? -10.506 8.084 5.832 1.00 73.88 92 ASN A O 1
ATOM 699 N N . VAL A 1 93 ? -11.077 8.518 3.696 1.00 65.88 93 VAL A N 1
ATOM 700 C CA . VAL A 1 93 ? -9.832 8.033 3.087 1.00 65.88 93 VAL A CA 1
ATOM 701 C C . VAL A 1 93 ? -8.825 9.179 3.059 1.00 65.88 93 VAL A C 1
ATOM 703 O O . VAL A 1 93 ? -9.125 10.254 2.534 1.00 65.88 93 VAL A O 1
ATOM 706 N N . PHE A 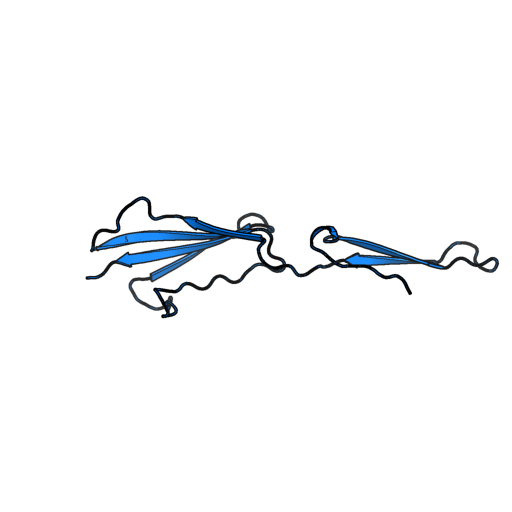1 94 ? -7.637 8.959 3.618 1.00 66.06 94 PHE A N 1
ATOM 707 C CA . PHE A 1 94 ? -6.536 9.913 3.547 1.00 66.06 94 PHE A CA 1
ATOM 708 C C . PHE A 1 94 ? -5.425 9.311 2.684 1.00 66.06 94 PHE A C 1
ATOM 710 O O . PHE A 1 94 ? -4.745 8.379 3.103 1.00 66.06 94 PHE A O 1
ATOM 717 N N . ASP A 1 95 ? -5.216 9.870 1.489 1.00 58.09 95 ASP A N 1
ATOM 718 C CA . ASP A 1 95 ? -4.009 9.613 0.695 1.00 58.09 95 ASP A CA 1
ATOM 719 C C . ASP A 1 95 ? -2.827 10.329 1.366 1.00 58.09 95 ASP A C 1
ATOM 721 O O . ASP A 1 95 ? -2.459 11.457 1.021 1.00 58.09 95 ASP A O 1
ATOM 725 N N . THR A 1 96 ? -2.252 9.698 2.385 1.00 54.91 96 THR A N 1
ATOM 726 C CA . THR A 1 96 ? -0.895 10.020 2.827 1.00 54.91 96 THR A CA 1
ATOM 727 C C . THR A 1 96 ? 0.103 9.493 1.793 1.00 54.91 96 THR A C 1
ATOM 729 O O . THR A 1 96 ? -0.234 8.612 1.013 1.00 54.91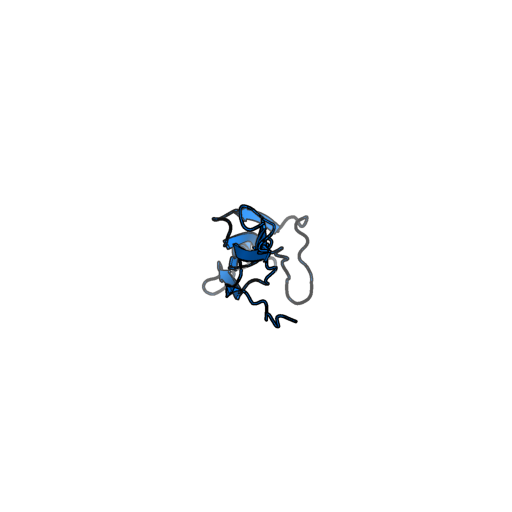 96 THR A O 1
ATOM 732 N N . ASP A 1 97 ? 1.290 10.103 1.704 1.00 53.19 97 ASP A N 1
ATOM 733 C CA . ASP A 1 97 ? 2.322 9.843 0.682 1.00 53.19 97 ASP A CA 1
ATOM 734 C C . ASP A 1 97 ? 2.350 8.387 0.166 1.00 53.19 97 ASP A C 1
ATOM 736 O O . ASP A 1 97 ? 2.277 7.472 0.976 1.00 53.19 97 ASP A O 1
ATOM 740 N N . LYS A 1 98 ? 2.518 8.190 -1.160 1.00 53.25 98 LYS A N 1
ATOM 741 C CA . LYS A 1 98 ? 2.284 6.977 -2.011 1.00 53.25 98 LYS A CA 1
ATOM 742 C C . LYS A 1 98 ? 2.777 5.584 -1.529 1.00 53.25 98 LYS A C 1
ATOM 744 O O . LYS A 1 98 ? 2.731 4.622 -2.295 1.00 53.25 98 LYS A O 1
ATOM 749 N N . LEU A 1 99 ? 3.328 5.477 -0.328 1.00 52.81 99 LEU A N 1
ATOM 750 C CA . LEU A 1 99 ? 3.837 4.288 0.354 1.00 52.81 99 LEU A CA 1
ATOM 751 C C . LEU A 1 99 ? 3.062 3.957 1.651 1.00 52.81 99 LEU A C 1
ATOM 753 O O . LEU A 1 99 ? 3.317 2.904 2.249 1.00 52.81 99 LEU A O 1
ATOM 757 N N . GLU A 1 100 ? 2.146 4.828 2.085 1.00 57.84 100 GLU A N 1
ATOM 758 C CA . GLU A 1 100 ? 1.295 4.664 3.266 1.00 57.84 100 GLU A CA 1
ATOM 759 C C . GLU A 1 100 ? -0.170 4.914 2.904 1.00 57.84 100 GLU A C 1
ATOM 761 O O . GLU A 1 100 ? -0.611 6.060 2.825 1.00 57.84 100 GLU A O 1
ATOM 766 N N . ASP A 1 101 ? -0.937 3.838 2.736 1.00 60.56 101 ASP A N 1
ATOM 767 C CA . ASP A 1 101 ? -2.381 3.944 2.553 1.00 60.56 101 ASP A CA 1
ATOM 768 C C . ASP A 1 101 ? -3.041 4.062 3.933 1.00 60.56 101 ASP A C 1
ATOM 770 O O . ASP A 1 101 ? -2.793 3.245 4.833 1.00 60.56 101 ASP A O 1
ATOM 774 N N . GLN A 1 102 ? -3.865 5.094 4.121 1.00 70.31 102 GLN A N 1
ATOM 775 C CA . GLN A 1 102 ? -4.575 5.343 5.373 1.00 70.31 102 GLN A CA 1
ATOM 776 C C . GLN A 1 102 ? -6.081 5.459 5.150 1.00 70.31 102 GLN A C 1
ATOM 778 O O . GLN A 1 102 ? -6.561 6.252 4.341 1.00 70.31 102 GLN A O 1
ATOM 783 N N . GLU A 1 103 ? -6.845 4.717 5.948 1.00 73.19 103 GLU A N 1
ATOM 784 C CA . GLU A 1 103 ? -8.301 4.818 5.991 1.00 73.19 103 GLU A CA 1
ATOM 785 C C . GLU A 1 103 ? -8.758 5.066 7.428 1.00 73.19 103 GLU A C 1
ATOM 787 O O . GLU A 1 103 ? -8.314 4.407 8.373 1.00 73.19 103 GLU A O 1
ATOM 792 N N . THR A 1 104 ? -9.638 6.046 7.612 1.00 73.69 104 THR A N 1
ATOM 793 C CA . THR A 1 104 ? -10.205 6.399 8.913 1.00 73.69 104 THR A CA 1
ATOM 794 C C . THR A 1 104 ? -11.694 6.098 8.943 1.00 73.69 104 THR A C 1
ATOM 796 O O . THR A 1 104 ? -12.451 6.593 8.115 1.00 73.69 104 THR A O 1
ATOM 799 N N . LEU A 1 105 ? -12.123 5.345 9.950 1.00 75.56 105 LEU A N 1
ATOM 800 C CA . LEU A 1 105 ? -13.509 5.005 10.218 1.00 75.56 105 LEU A CA 1
ATOM 801 C C . LEU A 1 105 ? -13.997 5.655 11.516 1.00 75.56 105 LEU A C 1
ATOM 803 O O . LEU A 1 105 ? -13.536 5.334 12.609 1.00 75.56 105 LEU A O 1
ATOM 807 N N . GLY A 1 106 ? -14.972 6.548 11.408 1.00 73.19 106 GLY A N 1
ATOM 808 C CA . GLY A 1 106 ? -15.756 7.051 12.529 1.00 73.19 106 GLY A CA 1
ATOM 809 C C . GLY A 1 106 ? -16.963 6.153 12.792 1.00 73.19 106 GLY A C 1
ATOM 810 O O . GLY A 1 106 ? -17.725 5.882 11.873 1.00 73.19 106 GLY A O 1
ATOM 811 N N . MET A 1 107 ? -17.183 5.711 14.029 1.00 73.38 107 MET A N 1
ATOM 812 C CA . MET A 1 107 ? -18.378 4.956 14.415 1.00 73.38 107 MET A CA 1
ATOM 813 C C . MET A 1 107 ? -18.915 5.360 15.788 1.00 73.38 107 MET A C 1
ATOM 815 O O . MET A 1 107 ? -18.147 5.685 16.688 1.00 73.38 107 MET A O 1
ATOM 819 N N . THR A 1 108 ? -20.231 5.313 15.993 1.00 65.69 108 THR A N 1
ATOM 820 C CA . THR A 1 108 ? -20.838 5.571 17.315 1.00 65.69 108 THR A CA 1
ATOM 821 C C . THR A 1 108 ? -21.235 4.260 17.994 1.00 65.69 108 THR A C 1
ATOM 823 O O . THR A 1 108 ? -21.953 3.451 17.409 1.00 65.69 108 THR A O 1
ATOM 826 N N . LYS A 1 109 ? -20.798 4.040 19.242 1.00 65.25 109 LYS A N 1
ATOM 827 C CA . LYS A 1 109 ? -21.133 2.824 20.003 1.00 65.25 109 LYS A CA 1
ATOM 828 C C . LYS A 1 109 ? -22.565 2.887 20.542 1.00 65.25 109 LYS A C 1
ATOM 830 O O . LYS A 1 109 ? -22.855 3.687 21.437 1.00 65.25 109 LYS A O 1
ATOM 835 N N . PHE A 1 110 ? -23.436 2.009 20.048 1.00 55.16 110 PHE A N 1
ATOM 836 C CA . PHE A 1 110 ? -24.783 1.800 20.590 1.00 55.16 110 PHE A CA 1
ATOM 837 C C . PHE A 1 110 ? -24.827 0.574 21.507 1.00 55.16 110 PHE A C 1
ATOM 839 O O . PHE A 1 110 ? -23.912 -0.244 21.500 1.00 55.16 110 PHE A O 1
ATOM 846 N N . ARG A 1 111 ? -25.844 0.568 22.370 1.00 50.22 111 ARG A N 1
ATOM 847 C CA . ARG A 1 111 ? -26.026 -0.307 23.532 1.00 50.22 111 ARG A CA 1
ATOM 848 C C . ARG A 1 111 ? -25.859 -1.793 23.237 1.00 50.22 111 ARG A C 1
ATOM 850 O O . ARG A 1 111 ? -26.436 -2.239 22.225 1.00 50.22 111 ARG A O 1
#

pLDDT: mean 82.81, std 11.87, range [50.22, 97.62]

InterPro domains:
  IPR007110 Immunoglobulin-like domain [PS50835] (40-111)
  IPR013783 Immunoglobulin-like fold [G3DSA:2.60.40.10] (1-41)
  IPR013783 Immunoglobulin-like fold [G3DSA:2.60.40.10] (42-109)
  IPR036179 Immunoglobulin-like domain superfamily [SSF48726] (13-94)

Nearest PDB structures (foldseek):
  3dmk-assembly2_C-2  TM=5.126E-01  e=1.896E-02  Drosophila melanogaster
  3dmk-assembly1_A  TM=5.145E-01  e=3.460E-02  Drosophila melanogaster
  8t7f-assembly3_E  TM=4.464E-01  e=2.102E-01  Homo sapiens
  8cr9-assembly1_B  TM=5.148E-01  e=3.438E-01  Homo sapiens
  8tzy-assembly1_E  TM=3.823E-01  e=4.051E-01  Homo sapiens

Radius of gyration: 23.1 Å; Cα contacts (8 Å, |Δi|>4): 186; chains: 1; bounding box: 58×30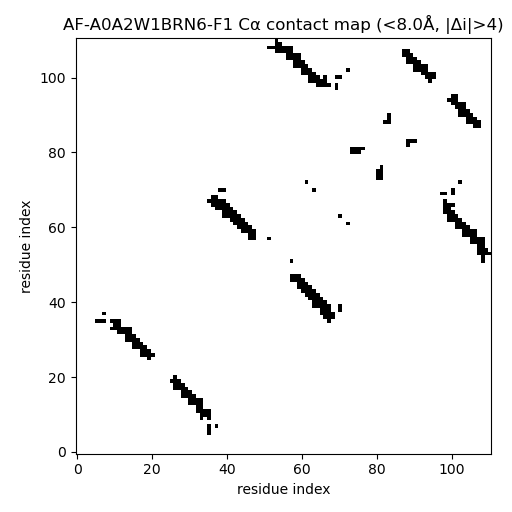×63 Å

Foldseek 3Di:
DDDDDDDLVLQQPKDKDWDDDPPDPDIDIDIDTDHDFDFFPDKDKDFDDDDADAFDKTKIKIKGFQGPPADDDWDDDVPHTDDCPDPFKHKDWDPDPRGITMIMIIGGHHD

Mean predicted aligned error: 8.24 Å

Solvent-accessible surface area (backbone atoms only — not comparable to full-atom values): 7040 Å² total; per-residue (Å²): 133,89,89,77,85,88,56,80,84,48,49,72,35,73,51,73,50,75,50,77,55,97,91,45,99,63,68,52,73,48,77,45,75,37,84,59,75,40,67,56,82,45,74,49,79,47,64,80,90,86,79,87,56,76,76,40,77,41,49,36,35,40,39,38,29,55,26,31,68,81,66,85,86,83,60,60,62,88,90,44,72,62,60,71,85,42,97,52,38,46,81,47,79,44,90,46,68,100,50,36,40,34,43,32,43,35,35,51,40,73,132